Protein AF-A0A355A6Z6-F1 (afdb_monomer_lite)

Radius of gyration: 21.53 Å; chains: 1; bounding box: 51×38×56 Å

Foldseek 3Di:
DVVVVVVVVVVVVVPPPPPPLAQAEFEEEEEDDDPVVVCCVPVPVQVVVCVVPPRYHYDYDYDYNVCVVVVQVVCVVVVNHGNYYDDPPVCVVVCVVVVVDDDPD

pLDDT: mean 90.06, std 13.36, range [52.06, 98.62]

Sequence (105 aa):
MKRFVILLIVLAILLFPMGVIGKTTVTVWFAGTPQGFMDVINNELVPRFEAENPGTSLEVTFVPWGELSIKLGTAFAGGVGPDVFMHGGAATAGFAAAGQIVPLD

Structure (mmCIF, N/CA/C/O backbone):
data_AF-A0A355A6Z6-F1
#
_entry.id   AF-A0A355A6Z6-F1
#
loop_
_atom_site.group_PDB
_atom_site.id
_atom_site.type_symbol
_atom_site.label_atom_id
_atom_site.label_alt_id
_atom_site.label_comp_id
_atom_site.label_asym_id
_atom_site.label_entity_id
_atom_site.label_seq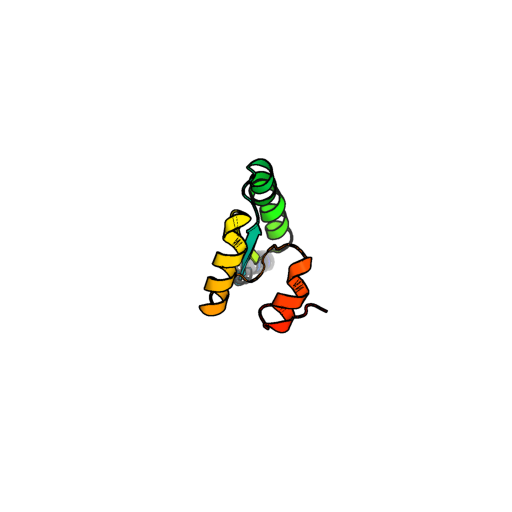_id
_atom_site.pdbx_PDB_ins_code
_atom_site.Cartn_x
_atom_site.Cartn_y
_atom_site.Cartn_z
_atom_site.occupancy
_atom_site.B_iso_or_equiv
_atom_site.auth_seq_id
_atom_site.auth_comp_id
_atom_site.auth_asym_id
_atom_site.auth_atom_id
_atom_site.pdbx_PDB_model_num
ATOM 1 N N . MET A 1 1 ? -38.836 20.060 40.095 1.00 59.75 1 MET A N 1
ATOM 2 C CA . MET A 1 1 ? -38.711 18.631 39.715 1.00 59.75 1 MET A CA 1
ATOM 3 C C . MET A 1 1 ? -38.507 18.432 38.210 1.00 59.75 1 MET A C 1
ATOM 5 O O . MET A 1 1 ? -37.474 17.904 37.840 1.00 59.75 1 MET A O 1
ATOM 9 N N . LYS A 1 2 ? -39.386 18.931 37.323 1.00 55.62 2 LYS A N 1
ATOM 10 C CA . LYS A 1 2 ? -39.263 18.754 35.853 1.00 55.62 2 LYS A CA 1
ATOM 11 C C . LYS A 1 2 ? -37.957 19.299 35.235 1.00 55.62 2 LYS A C 1
ATOM 13 O O . LYS A 1 2 ? -37.369 18.653 34.382 1.00 55.62 2 LYS A O 1
ATOM 18 N N . ARG A 1 3 ? -37.462 20.447 35.718 1.00 65.50 3 ARG A N 1
ATOM 19 C CA . ARG A 1 3 ? -36.185 21.048 35.270 1.00 65.50 3 ARG A CA 1
ATOM 20 C C . ARG A 1 3 ? -34.953 20.227 35.675 1.00 65.50 3 ARG A C 1
ATOM 22 O O . ARG A 1 3 ? -33.974 20.207 34.946 1.00 65.50 3 ARG A O 1
ATOM 29 N N . PHE A 1 4 ? -35.034 19.525 36.806 1.00 76.25 4 PHE A N 1
ATOM 30 C CA . PHE A 1 4 ? -33.959 18.668 37.311 1.00 76.25 4 PHE A CA 1
ATOM 31 C C . PHE A 1 4 ? -33.872 17.361 36.508 1.00 76.25 4 PHE A C 1
ATOM 33 O O . PHE A 1 4 ? -32.787 16.897 36.185 1.00 76.25 4 PHE A O 1
ATOM 40 N N . VAL A 1 5 ? -35.029 16.824 36.104 1.00 76.62 5 VAL A N 1
ATOM 41 C CA . VAL A 1 5 ? -35.127 15.650 35.222 1.00 76.62 5 VAL A CA 1
ATOM 42 C C . VAL A 1 5 ? -34.567 15.949 33.827 1.00 76.62 5 VAL A C 1
ATOM 44 O O . VAL A 1 5 ? -33.827 15.138 33.287 1.00 76.62 5 VAL A O 1
ATOM 47 N N . ILE A 1 6 ? -34.846 17.131 33.265 1.00 78.81 6 ILE A N 1
ATOM 48 C CA . ILE A 1 6 ? -34.302 17.536 31.955 1.00 78.81 6 ILE A CA 1
ATOM 49 C C . ILE A 1 6 ? -32.772 17.669 32.007 1.00 78.81 6 ILE A C 1
ATOM 51 O O . ILE A 1 6 ? -32.088 17.183 31.112 1.00 78.81 6 ILE A O 1
ATOM 55 N N . LEU A 1 7 ? -32.227 18.260 33.074 1.00 78.38 7 LEU A N 1
ATOM 56 C CA . LEU A 1 7 ? -30.778 18.377 33.279 1.00 78.38 7 LEU A CA 1
ATOM 57 C C . LEU A 1 7 ? -30.086 17.011 33.396 1.00 78.38 7 LEU A C 1
ATOM 59 O O . LEU A 1 7 ? -29.019 16.820 32.820 1.00 78.38 7 LEU A O 1
ATOM 63 N N . LEU A 1 8 ? -30.712 16.047 34.075 1.00 77.50 8 LEU A N 1
ATOM 64 C CA . LEU A 1 8 ? -30.187 14.684 34.185 1.00 77.50 8 LEU A CA 1
ATOM 65 C C . LEU A 1 8 ? -30.225 13.921 32.855 1.00 77.50 8 LEU A C 1
ATOM 67 O O . LEU A 1 8 ? -29.297 13.173 32.568 1.00 77.50 8 LEU A O 1
ATOM 71 N N . ILE A 1 9 ? -31.247 14.135 32.022 1.00 77.25 9 ILE A N 1
ATOM 72 C CA . ILE A 1 9 ? -31.336 13.511 30.692 1.00 77.25 9 ILE A CA 1
ATOM 73 C C . ILE A 1 9 ? -30.278 14.090 29.744 1.00 77.25 9 ILE A C 1
ATOM 75 O O . ILE A 1 9 ? -29.617 13.335 29.040 1.00 77.25 9 ILE A O 1
ATOM 79 N N . VAL A 1 10 ? -30.057 15.409 29.760 1.00 75.88 10 VAL A N 1
ATOM 80 C CA . VAL A 1 10 ? -29.009 16.051 28.944 1.00 75.88 10 VAL A CA 1
ATOM 81 C C . VAL A 1 10 ? -27.614 15.594 29.380 1.00 75.88 10 VAL A C 1
ATOM 83 O O . VAL A 1 10 ? -26.776 15.295 28.533 1.00 75.88 10 VAL A O 1
ATOM 86 N N . LEU A 1 11 ? -2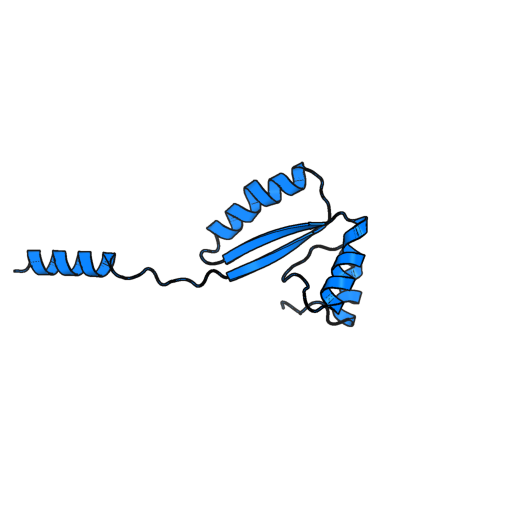7.378 15.464 30.688 1.00 73.88 11 LEU A N 1
ATOM 87 C CA . LEU A 1 11 ? -26.114 14.953 31.217 1.00 73.88 11 LEU A CA 1
ATOM 88 C C . LEU A 1 11 ? -25.904 13.467 30.877 1.00 73.88 11 LEU A C 1
ATOM 90 O O . LEU A 1 11 ? -24.790 13.074 30.554 1.00 73.88 11 LEU A O 1
ATOM 94 N N . ALA A 1 12 ? -26.965 12.655 30.882 1.00 66.81 12 ALA A N 1
ATOM 95 C CA . ALA A 1 12 ? -26.904 11.251 30.479 1.00 66.81 12 ALA A CA 1
ATOM 96 C C . ALA A 1 12 ? -26.649 11.071 28.971 1.00 66.81 12 ALA A C 1
ATOM 98 O O . ALA A 1 12 ? -25.954 10.137 28.588 1.00 66.81 12 ALA A O 1
ATOM 99 N N . ILE A 1 13 ? -27.153 11.973 28.121 1.00 70.19 13 ILE A N 1
ATOM 100 C CA . ILE A 1 13 ? -26.867 11.981 26.674 1.00 70.19 13 ILE A CA 1
ATOM 101 C C . ILE A 1 13 ? -25.427 12.444 26.397 1.00 70.19 13 ILE A C 1
ATOM 103 O O . ILE A 1 13 ? -24.781 11.913 25.502 1.00 70.19 13 ILE A O 1
ATOM 107 N N . LEU A 1 14 ? -24.894 13.381 27.189 1.00 65.38 14 LEU A N 1
ATOM 108 C CA . LEU A 1 14 ? -23.490 13.815 27.111 1.00 65.38 14 LEU A CA 1
ATOM 109 C C . LEU A 1 14 ? -22.500 12.771 27.654 1.00 65.38 14 LEU A C 1
ATOM 111 O O . LEU A 1 14 ? -21.342 12.760 27.248 1.00 65.38 14 LEU A O 1
ATOM 115 N N . LEU A 1 15 ? -22.949 11.909 28.571 1.00 62.06 15 LEU A N 1
ATOM 116 C CA . LEU A 1 15 ? -22.175 10.801 29.140 1.00 62.06 15 LEU A CA 1
ATOM 117 C C . LEU A 1 15 ? -22.384 9.478 28.402 1.00 62.06 15 LEU A C 1
ATOM 119 O O . LEU A 1 15 ? -21.795 8.476 28.806 1.00 62.06 15 LEU A O 1
ATOM 123 N N . PHE A 1 16 ? -23.197 9.446 27.340 1.00 56.91 16 PHE A N 1
ATOM 124 C CA . PHE A 1 16 ? -23.205 8.296 26.449 1.00 56.91 16 PHE A CA 1
ATOM 125 C C . PHE A 1 16 ? -21.820 8.246 25.804 1.00 56.91 16 PHE A C 1
ATOM 127 O O . PHE A 1 16 ? -21.474 9.178 25.073 1.00 56.91 16 PHE A O 1
ATOM 134 N N . PRO A 1 17 ? -21.000 7.215 26.078 1.00 52.19 17 PRO A N 1
ATOM 135 C CA . PRO A 1 17 ? -19.768 7.060 25.342 1.00 52.19 17 PRO A CA 1
ATOM 136 C C . PRO A 1 17 ? -20.201 6.909 23.889 1.00 52.19 17 PRO A C 1
ATOM 138 O O . PRO A 1 17 ? -20.872 5.935 23.541 1.00 52.19 17 PRO A O 1
ATOM 141 N N . MET A 1 18 ? -19.884 7.910 23.061 1.00 57.84 18 MET A N 1
ATOM 142 C CA . MET A 1 18 ? -19.784 7.719 21.619 1.00 57.84 18 MET A CA 1
ATOM 143 C C . MET A 1 18 ? -19.035 6.409 21.476 1.00 57.84 18 MET A C 1
ATOM 145 O O . MET A 1 18 ? -17.910 6.310 21.973 1.00 57.84 18 MET A O 1
ATOM 149 N N . GLY A 1 19 ? -19.739 5.382 20.989 1.00 53.06 19 GLY A N 1
ATOM 150 C CA . GLY A 1 19 ? -19.232 4.021 20.989 1.00 53.06 19 GLY A CA 1
ATOM 151 C C . GLY A 1 19 ? -17.796 4.062 20.506 1.00 53.06 19 GLY A C 1
ATOM 152 O O . GLY A 1 19 ? -17.499 4.783 19.553 1.00 53.06 19 GLY A O 1
ATOM 153 N N . VAL A 1 20 ? -16.903 3.375 21.217 1.00 52.06 20 VAL A N 1
ATOM 154 C CA . VAL A 1 20 ? -15.533 3.173 20.758 1.00 52.06 20 VAL A CA 1
ATOM 155 C C . VAL A 1 20 ? -15.662 2.433 19.431 1.00 52.06 20 VAL A C 1
ATOM 157 O O . VAL A 1 20 ? -15.775 1.211 19.399 1.00 52.06 20 VAL A O 1
ATOM 160 N N . ILE A 1 21 ? -15.761 3.190 18.339 1.00 59.41 21 ILE A N 1
ATOM 161 C CA . ILE A 1 21 ? -15.639 2.679 16.989 1.00 59.41 21 ILE A CA 1
ATOM 162 C C . ILE A 1 21 ? -14.204 2.176 16.967 1.00 59.41 21 ILE A C 1
ATOM 164 O O . ILE A 1 21 ? -13.266 2.972 17.041 1.00 59.41 21 ILE A O 1
ATOM 168 N N . GLY A 1 22 ? -14.041 0.853 17.033 1.00 61.12 22 GLY A N 1
ATOM 169 C CA . GLY A 1 22 ? -12.730 0.228 16.978 1.00 61.12 22 GLY A CA 1
ATOM 170 C C . GLY A 1 22 ? -12.017 0.767 15.749 1.00 61.12 22 GLY A C 1
ATOM 171 O O . GLY A 1 22 ? -12.525 0.628 14.641 1.00 61.12 22 GLY A O 1
ATOM 172 N N . LYS A 1 23 ? -10.895 1.456 15.960 1.00 79.88 23 LYS A N 1
ATOM 173 C CA . LYS A 1 23 ? -10.126 2.055 14.875 1.00 79.88 23 LYS A CA 1
ATOM 174 C C . LYS A 1 23 ? -9.535 0.921 14.034 1.00 79.88 23 LYS A C 1
ATOM 176 O O . LYS A 1 23 ? -8.628 0.233 14.494 1.00 79.88 23 LYS A O 1
ATOM 181 N N . THR A 1 24 ? -10.072 0.703 12.840 1.00 94.31 24 THR A N 1
ATOM 182 C CA . THR A 1 24 ? -9.542 -0.252 11.864 1.00 94.31 24 THR A CA 1
ATOM 183 C C . THR A 1 24 ? -8.439 0.433 11.072 1.00 94.31 24 THR A C 1
ATOM 185 O O . THR A 1 24 ? -8.692 1.431 10.402 1.00 94.31 24 THR A O 1
ATOM 188 N N . THR A 1 25 ? -7.220 -0.092 11.126 1.00 96.81 25 THR A N 1
ATOM 189 C CA . THR A 1 25 ? -6.133 0.372 10.257 1.00 96.81 25 THR A CA 1
ATOM 190 C C . THR A 1 25 ? -6.077 -0.497 9.010 1.00 96.81 25 THR A C 1
ATOM 192 O O . THR A 1 25 ? -6.038 -1.716 9.130 1.00 96.81 25 THR A O 1
ATOM 195 N N . VAL A 1 26 ? -6.060 0.133 7.837 1.00 97.81 26 VAL A N 1
ATOM 196 C CA . VAL A 1 26 ? -5.844 -0.515 6.539 1.00 97.81 26 VAL A CA 1
ATOM 197 C C . VAL A 1 26 ? -4.465 -0.114 6.030 1.00 97.81 26 VAL A C 1
ATOM 199 O O . VAL A 1 26 ? -4.156 1.071 5.900 1.00 97.81 26 VAL A O 1
ATOM 202 N N . THR A 1 27 ? -3.629 -1.100 5.739 1.00 98.50 27 THR A N 1
ATOM 203 C CA . THR A 1 27 ? -2.284 -0.903 5.199 1.00 98.50 27 THR A CA 1
ATOM 204 C C . THR A 1 27 ? -2.331 -0.802 3.676 1.00 98.50 27 THR A C 1
ATOM 206 O O . THR A 1 27 ? -2.891 -1.658 2.989 1.00 98.50 27 THR A O 1
ATOM 209 N N . VAL A 1 28 ? -1.740 0.262 3.128 1.00 98.62 28 VAL A N 1
ATOM 210 C CA . VAL A 1 28 ? -1.785 0.559 1.691 1.00 98.62 28 VAL A CA 1
ATOM 211 C C . VAL A 1 28 ? -0.384 0.797 1.153 1.00 98.62 28 VAL A C 1
ATOM 213 O O . VAL A 1 28 ? 0.337 1.678 1.623 1.00 98.62 28 VAL A O 1
ATOM 216 N N . TRP A 1 29 ? 0.025 0.027 0.147 1.00 98.56 29 TRP A N 1
ATOM 217 C CA . TRP A 1 29 ? 1.328 0.203 -0.497 1.00 98.56 29 TRP A CA 1
ATOM 218 C C . TRP A 1 29 ? 1.186 0.823 -1.885 1.00 98.56 29 TRP A C 1
ATOM 220 O O . TRP A 1 29 ? 0.588 0.229 -2.780 1.00 98.56 29 TRP A O 1
ATOM 230 N N . PHE A 1 30 ? 1.793 1.990 -2.096 1.00 98.44 30 PHE A N 1
ATOM 231 C CA . PHE A 1 30 ? 1.879 2.628 -3.409 1.00 98.44 30 PHE A CA 1
ATOM 232 C C . PHE A 1 30 ? 3.239 2.396 -4.064 1.00 98.44 30 PHE A C 1
ATOM 234 O O . PHE A 1 30 ? 4.280 2.382 -3.408 1.00 98.44 30 PHE A O 1
ATOM 241 N N . ALA A 1 31 ? 3.223 2.270 -5.388 1.00 97.50 31 ALA A N 1
ATOM 242 C CA . ALA A 1 31 ? 4.422 2.192 -6.210 1.00 97.50 31 ALA A CA 1
ATOM 243 C C . ALA A 1 31 ? 4.875 3.584 -6.684 1.00 97.50 31 ALA A C 1
ATOM 245 O O . ALA A 1 31 ? 4.115 4.341 -7.285 1.00 97.50 31 ALA A O 1
ATOM 246 N N . GLY A 1 32 ? 6.148 3.893 -6.489 1.00 96.62 32 GLY A N 1
ATOM 247 C CA . GLY A 1 32 ? 6.757 5.163 -6.852 1.00 96.62 32 GLY A CA 1
ATOM 248 C C . GLY A 1 32 ? 6.855 6.147 -5.689 1.00 96.62 32 GLY A C 1
ATOM 249 O O . GLY A 1 32 ? 6.053 6.155 -4.760 1.00 96.62 32 GLY A O 1
ATOM 250 N N . THR A 1 33 ? 7.880 6.988 -5.778 1.00 97.56 33 THR A N 1
ATOM 251 C CA . THR A 1 33 ? 8.224 8.037 -4.814 1.00 97.56 33 THR A CA 1
ATOM 252 C C . THR A 1 33 ? 8.404 9.448 -5.424 1.00 97.56 33 THR A C 1
ATOM 254 O O . THR A 1 33 ? 9.160 10.235 -4.853 1.00 97.56 33 THR A O 1
ATOM 257 N N . PRO A 1 34 ? 7.781 9.854 -6.562 1.00 98.00 34 PRO A N 1
ATOM 258 C CA . PRO A 1 34 ? 7.779 11.273 -6.931 1.00 98.00 34 PRO A CA 1
ATOM 259 C C . PRO A 1 34 ? 7.142 12.119 -5.821 1.00 98.00 34 PRO A C 1
ATOM 261 O O . PRO A 1 34 ? 6.035 11.813 -5.382 1.00 98.00 34 PRO A O 1
ATOM 264 N N . GLN A 1 35 ? 7.805 13.198 -5.398 1.00 98.06 35 GLN A N 1
ATOM 265 C CA . GLN A 1 35 ? 7.358 13.991 -4.246 1.00 98.06 35 GLN A CA 1
ATOM 266 C C . GLN A 1 35 ? 5.915 14.491 -4.395 1.00 98.06 35 GLN A C 1
ATOM 268 O O . GLN A 1 35 ? 5.100 14.255 -3.513 1.00 98.06 35 GLN A O 1
ATOM 273 N N . GLY A 1 36 ? 5.563 15.064 -5.551 1.00 98.44 36 GLY A N 1
ATOM 274 C CA . GLY A 1 36 ? 4.203 15.562 -5.785 1.00 98.44 36 GLY A CA 1
ATOM 275 C C . GLY A 1 36 ? 3.123 14.475 -5.727 1.00 98.44 36 GLY A C 1
ATOM 276 O O . GLY A 1 36 ? 1.999 14.753 -5.332 1.00 98.44 36 GLY A O 1
ATOM 277 N N . PHE A 1 37 ? 3.457 13.224 -6.062 1.00 97.50 37 PHE A N 1
ATOM 278 C CA . PHE A 1 37 ? 2.530 12.104 -5.896 1.00 97.50 37 PHE A CA 1
ATOM 279 C C . PHE A 1 37 ? 2.331 11.762 -4.413 1.00 97.50 37 PHE A C 1
ATOM 281 O O . PHE A 1 37 ? 1.195 11.620 -3.965 1.00 97.50 37 PHE A O 1
ATOM 288 N N . MET A 1 38 ? 3.420 11.674 -3.644 1.00 98.50 38 MET A N 1
ATOM 289 C CA . MET A 1 38 ? 3.351 11.392 -2.205 1.00 98.50 38 MET A CA 1
ATOM 290 C C . MET A 1 38 ? 2.619 12.498 -1.440 1.00 98.50 38 MET A C 1
ATOM 292 O O . MET A 1 38 ? 1.841 12.199 -0.538 1.00 98.50 38 MET A O 1
ATOM 296 N N . ASP A 1 39 ? 2.828 13.757 -1.826 1.00 98.44 39 ASP A N 1
ATOM 297 C CA . ASP A 1 39 ? 2.171 14.910 -1.211 1.00 98.44 39 ASP A CA 1
ATOM 298 C C . ASP A 1 39 ? 0.655 14.865 -1.418 1.00 98.44 39 ASP A C 1
ATOM 300 O O . ASP A 1 39 ? -0.087 15.016 -0.452 1.00 98.44 39 ASP A O 1
ATOM 304 N N . VAL A 1 40 ? 0.185 14.588 -2.640 1.00 98.38 40 VAL A N 1
ATOM 305 C CA . VAL A 1 40 ? -1.255 14.449 -2.924 1.00 98.38 40 VAL A CA 1
ATOM 306 C C . VAL A 1 40 ? -1.862 13.303 -2.112 1.00 98.38 40 VAL A C 1
ATOM 308 O O . VAL A 1 40 ? -2.930 13.448 -1.518 1.00 98.38 40 VAL A O 1
ATOM 311 N N . ILE A 1 41 ? -1.182 12.157 -2.038 1.00 98.38 41 ILE A N 1
ATOM 312 C CA . ILE A 1 41 ? -1.681 11.008 -1.277 1.00 98.38 41 ILE A CA 1
ATOM 313 C C . ILE A 1 41 ? -1.770 11.342 0.218 1.00 98.38 41 ILE A C 1
ATOM 315 O O . ILE A 1 41 ? -2.831 11.171 0.813 1.00 98.38 41 ILE A O 1
ATOM 319 N N . ASN A 1 42 ? -0.692 11.849 0.818 1.00 98.19 42 ASN A N 1
ATOM 320 C CA . ASN A 1 42 ? -0.610 12.043 2.267 1.00 98.19 42 ASN A CA 1
ATOM 321 C C . ASN A 1 42 ? -1.376 13.268 2.768 1.00 98.19 42 ASN A C 1
ATOM 323 O O . ASN A 1 42 ? -1.930 13.230 3.864 1.00 98.19 42 ASN A O 1
ATOM 327 N N . ASN A 1 43 ? -1.392 14.354 1.997 1.00 98.25 43 ASN A N 1
ATOM 328 C CA . ASN A 1 43 ? -1.932 15.632 2.458 1.00 98.25 43 ASN A CA 1
ATOM 329 C C . ASN A 1 43 ? -3.365 15.881 1.974 1.00 98.25 43 ASN A C 1
ATOM 331 O O . ASN A 1 43 ? -4.049 16.726 2.548 1.00 98.25 43 ASN A O 1
ATOM 335 N N . GLU A 1 44 ? -3.835 15.157 0.951 1.00 98.19 44 GLU A N 1
ATOM 336 C CA . GLU A 1 44 ? -5.180 15.345 0.394 1.00 98.19 44 GLU A CA 1
ATOM 337 C C . GLU A 1 44 ? -6.019 14.065 0.458 1.00 98.19 44 GLU A C 1
ATOM 339 O O . GLU A 1 44 ? -7.096 14.064 1.057 1.00 98.19 44 GLU A O 1
ATOM 344 N N . LEU A 1 45 ? -5.542 12.962 -0.129 1.00 98.31 45 LEU A N 1
ATOM 345 C CA . LEU A 1 45 ? -6.372 11.768 -0.321 1.00 98.31 45 LEU A CA 1
ATOM 346 C C . LEU A 1 45 ? -6.564 10.950 0.958 1.00 98.31 45 LEU A C 1
ATOM 348 O O . LEU A 1 45 ? -7.696 10.570 1.254 1.00 98.31 45 LEU A O 1
ATOM 352 N N . VAL A 1 46 ? -5.501 10.713 1.731 1.00 98.25 46 VAL A N 1
ATOM 353 C CA . VAL A 1 46 ? -5.596 10.012 3.021 1.00 98.25 46 VAL A CA 1
ATOM 354 C C . VAL A 1 46 ? -6.504 10.775 3.997 1.00 98.25 46 VAL A C 1
ATOM 356 O O . VAL A 1 46 ? -7.480 10.178 4.453 1.00 98.25 46 VAL A O 1
ATOM 359 N N . PRO A 1 47 ? -6.302 12.085 4.263 1.00 97.88 47 PRO A N 1
ATOM 360 C CA . PRO A 1 47 ? -7.169 12.826 5.179 1.00 97.88 47 PRO A CA 1
ATOM 361 C C . PRO A 1 47 ? -8.628 12.847 4.729 1.00 97.88 47 PRO A C 1
ATOM 363 O O . PRO A 1 47 ? -9.534 12.718 5.551 1.00 97.88 47 PRO A O 1
ATOM 366 N N . ARG A 1 48 ? -8.870 12.985 3.419 1.00 98.25 48 ARG A N 1
ATOM 367 C CA . ARG A 1 48 ? -10.224 12.952 2.869 1.00 98.25 48 ARG A CA 1
ATOM 368 C C . ARG A 1 48 ? -10.885 11.591 3.083 1.00 98.25 48 ARG A C 1
ATOM 370 O O . ARG A 1 48 ? -12.029 11.554 3.526 1.00 98.25 48 ARG A O 1
ATOM 377 N N . PHE A 1 49 ? -10.179 10.495 2.806 1.00 97.81 49 PHE A N 1
ATOM 378 C CA . PHE A 1 49 ? -10.703 9.148 3.020 1.00 97.81 49 PHE A CA 1
ATOM 379 C C . PHE A 1 49 ? -11.049 8.907 4.492 1.00 97.81 49 PHE A C 1
ATOM 381 O O . PHE A 1 49 ? -12.140 8.426 4.784 1.00 97.81 49 PHE A O 1
ATOM 388 N N . GLU A 1 50 ? -10.162 9.268 5.421 1.00 96.25 50 GLU A N 1
ATOM 389 C CA . GLU A 1 50 ? -10.395 9.081 6.860 1.00 96.25 50 GLU A CA 1
ATOM 390 C C . GLU A 1 50 ? -11.544 9.958 7.387 1.00 96.25 50 GLU A C 1
ATOM 392 O O . GLU A 1 50 ? -12.308 9.527 8.251 1.00 96.25 50 GLU A O 1
ATOM 397 N N . ALA A 1 51 ? -11.717 11.169 6.844 1.00 96.31 51 ALA A N 1
ATOM 398 C CA . ALA A 1 51 ? -12.852 12.031 7.173 1.00 96.31 51 ALA A CA 1
ATOM 399 C C . ALA A 1 51 ? -14.187 11.464 6.657 1.00 96.31 51 ALA A C 1
ATOM 401 O O . ALA A 1 51 ? -15.206 11.558 7.343 1.00 96.31 51 ALA A O 1
ATOM 402 N N . GLU A 1 52 ? -14.184 10.874 5.458 1.00 97.06 52 GLU A N 1
ATOM 403 C CA . GLU A 1 52 ? -15.353 10.228 4.849 1.00 97.06 52 GLU A CA 1
ATOM 404 C C . GLU A 1 52 ? -15.657 8.848 5.471 1.00 97.06 52 GLU A C 1
ATOM 406 O O . GLU A 1 52 ? -16.799 8.394 5.405 1.00 97.06 52 GLU A O 1
ATOM 411 N N . ASN A 1 53 ? -14.680 8.209 6.129 1.00 95.06 53 ASN A N 1
ATOM 412 C CA . ASN A 1 53 ? -14.804 6.883 6.745 1.00 95.06 53 ASN A CA 1
ATOM 413 C C . ASN A 1 53 ? -14.403 6.904 8.236 1.00 95.06 53 ASN A C 1
ATOM 415 O O . ASN A 1 53 ? -13.349 6.373 8.608 1.00 95.06 53 ASN A O 1
ATOM 419 N N . PRO A 1 54 ? -15.238 7.486 9.125 1.00 93.12 54 PRO A N 1
ATOM 420 C CA . PRO A 1 54 ? -14.939 7.538 10.551 1.00 93.12 54 PRO A CA 1
ATOM 421 C C . PRO A 1 54 ? -14.733 6.140 11.139 1.00 93.12 54 PRO A C 1
ATOM 423 O O . PRO A 1 54 ? -15.585 5.263 11.003 1.00 93.12 54 PRO A O 1
ATOM 426 N N . GLY A 1 55 ? -13.614 5.948 11.837 1.00 92.81 55 GLY A N 1
ATOM 427 C CA . GLY A 1 55 ? -13.241 4.651 12.409 1.00 92.81 55 GLY A CA 1
ATOM 428 C C . GLY A 1 55 ? -12.267 3.840 11.564 1.00 92.81 55 GLY A C 1
ATOM 429 O O . GLY A 1 55 ? -11.764 2.833 12.053 1.00 92.81 55 GLY A O 1
ATOM 430 N N . THR A 1 56 ? -11.942 4.284 10.352 1.00 95.56 56 THR A N 1
ATOM 431 C CA . THR A 1 56 ? -10.883 3.690 9.534 1.00 95.56 56 THR A CA 1
ATOM 432 C C . THR A 1 56 ? -9.705 4.651 9.416 1.00 95.56 56 THR A C 1
ATOM 434 O O . THR A 1 56 ? -9.897 5.846 9.214 1.00 95.56 56 THR A O 1
ATOM 437 N N . SER A 1 57 ? -8.484 4.137 9.545 1.00 96.25 57 SER A N 1
ATOM 438 C CA . SER A 1 57 ? -7.257 4.873 9.230 1.00 96.25 57 SER A CA 1
ATOM 439 C C . SER A 1 57 ? -6.421 4.157 8.189 1.00 96.25 57 SER A C 1
ATOM 441 O O . SER A 1 57 ? -6.434 2.928 8.134 1.00 96.25 57 SER A O 1
ATOM 443 N N . LEU A 1 58 ? -5.659 4.913 7.407 1.00 97.88 58 LEU A N 1
ATOM 444 C CA . LEU A 1 58 ? -4.761 4.366 6.398 1.00 97.88 58 LEU A CA 1
ATOM 445 C C . LEU A 1 58 ? -3.307 4.447 6.866 1.00 97.88 58 LEU A C 1
ATOM 447 O O . LEU A 1 58 ? -2.813 5.510 7.231 1.00 97.88 58 LEU A O 1
ATOM 451 N N . GLU A 1 59 ? -2.596 3.325 6.800 1.00 98.00 59 GLU A N 1
ATOM 452 C CA . GLU A 1 59 ? -1.143 3.285 6.956 1.00 98.00 59 GLU A CA 1
ATOM 453 C C . GLU A 1 59 ? -0.497 3.134 5.579 1.00 98.00 59 GLU A C 1
ATOM 455 O O . GLU A 1 59 ? -0.520 2.062 4.971 1.00 98.00 59 GLU A O 1
ATOM 460 N N . VAL A 1 60 ? 0.058 4.232 5.065 1.00 98.56 60 VAL A N 1
ATOM 461 C CA . VAL A 1 60 ? 0.583 4.291 3.700 1.00 98.56 60 VAL A CA 1
ATOM 462 C C . VAL A 1 60 ? 2.090 4.053 3.663 1.00 98.56 60 VAL A C 1
ATOM 464 O O . VAL A 1 60 ? 2.859 4.697 4.370 1.00 98.56 60 VAL A O 1
ATOM 467 N N . THR A 1 61 ? 2.529 3.167 2.769 1.00 98.50 61 THR A N 1
ATOM 468 C CA . THR A 1 61 ? 3.942 2.972 2.427 1.00 98.50 61 THR A CA 1
ATOM 469 C C . THR A 1 61 ? 4.171 3.241 0.945 1.00 98.50 61 THR A C 1
ATOM 471 O O . THR A 1 61 ? 3.511 2.650 0.093 1.00 98.50 61 THR A O 1
ATOM 474 N N . PHE A 1 62 ? 5.159 4.072 0.622 1.00 98.50 62 PHE A N 1
ATOM 475 C CA . PHE A 1 62 ? 5.620 4.269 -0.753 1.00 98.50 62 PHE A CA 1
ATOM 476 C C . PHE A 1 62 ? 6.836 3.391 -1.025 1.00 98.50 62 PHE A C 1
ATOM 478 O O . PHE A 1 62 ? 7.775 3.346 -0.228 1.00 98.50 62 PHE A O 1
ATOM 485 N N . VAL A 1 63 ? 6.823 2.680 -2.147 1.00 98.31 63 VAL A N 1
ATOM 486 C CA . VAL A 1 63 ? 7.889 1.757 -2.543 1.00 98.31 63 VAL A CA 1
ATOM 487 C C . VAL A 1 63 ? 8.353 2.124 -3.946 1.00 98.31 63 VAL A C 1
ATOM 489 O O . VAL A 1 63 ? 7.513 2.181 -4.843 1.00 98.31 63 VAL A O 1
ATOM 492 N N . PRO A 1 64 ? 9.653 2.359 -4.196 1.00 98.12 64 PRO A N 1
ATOM 493 C CA . PRO A 1 64 ? 10.148 2.591 -5.548 1.00 98.12 64 PRO A CA 1
ATOM 494 C C . PRO A 1 64 ? 9.701 1.487 -6.514 1.00 98.12 64 PRO A C 1
ATOM 496 O O . PRO A 1 64 ? 9.722 0.303 -6.177 1.00 98.12 64 PRO A O 1
ATOM 499 N N . TRP A 1 65 ? 9.328 1.863 -7.740 1.00 96.69 65 TRP A N 1
ATOM 500 C CA . TRP A 1 65 ? 8.815 0.915 -8.739 1.00 96.69 65 TRP A CA 1
ATOM 501 C C . TRP A 1 65 ? 9.739 -0.286 -8.970 1.00 96.69 65 TRP A C 1
ATOM 503 O O . TRP A 1 65 ? 9.259 -1.411 -9.068 1.00 96.69 65 TRP A O 1
ATOM 513 N N . GLY A 1 66 ? 11.056 -0.058 -9.016 1.00 97.00 66 GLY A N 1
ATOM 514 C CA . GLY A 1 66 ? 12.047 -1.119 -9.224 1.00 97.00 66 GLY A CA 1
ATOM 515 C C . GLY A 1 66 ? 12.164 -2.119 -8.068 1.00 97.00 66 GLY A C 1
ATOM 516 O O . GLY A 1 66 ? 12.703 -3.203 -8.259 1.00 97.00 66 GLY A O 1
ATOM 517 N N . GLU A 1 67 ? 11.648 -1.781 -6.886 1.00 97.88 67 GLU A N 1
ATOM 518 C CA . GLU A 1 67 ? 11.763 -2.591 -5.667 1.00 97.88 67 GLU A CA 1
ATOM 519 C C . GLU A 1 67 ? 10.446 -3.274 -5.286 1.00 97.88 67 GLU A C 1
ATOM 521 O O . GLU A 1 67 ? 10.441 -4.252 -4.533 1.00 97.88 67 GLU A O 1
ATOM 526 N N . LEU A 1 68 ? 9.322 -2.781 -5.814 1.00 97.38 68 LEU A N 1
ATOM 527 C CA . LEU A 1 68 ? 7.989 -3.193 -5.394 1.00 97.38 68 LEU A CA 1
ATOM 528 C C . LEU A 1 68 ? 7.766 -4.705 -5.517 1.00 97.38 68 LEU A C 1
ATOM 530 O O . LEU A 1 68 ? 7.338 -5.330 -4.549 1.00 97.38 68 LEU A O 1
ATOM 534 N N . SER A 1 69 ? 8.067 -5.301 -6.674 1.00 95.44 69 SER A N 1
ATOM 535 C CA . SER A 1 69 ? 7.790 -6.724 -6.922 1.00 95.44 69 SER A CA 1
ATOM 536 C C . SER A 1 69 ? 8.557 -7.640 -5.969 1.00 95.44 69 SER A C 1
ATOM 538 O O . SER A 1 69 ? 8.011 -8.628 -5.482 1.00 95.44 69 SER A O 1
ATOM 540 N N . ILE A 1 70 ? 9.812 -7.297 -5.664 1.00 97.00 70 ILE A N 1
ATOM 541 C CA . ILE A 1 70 ? 10.659 -8.062 -4.739 1.00 97.00 70 ILE A CA 1
ATOM 542 C C . ILE A 1 70 ? 10.112 -7.941 -3.312 1.00 97.00 70 ILE A C 1
ATOM 544 O O . ILE A 1 70 ? 9.998 -8.940 -2.595 1.00 97.00 70 ILE A O 1
ATOM 548 N N . LYS A 1 71 ? 9.727 -6.723 -2.910 1.00 97.75 71 LYS A N 1
ATOM 549 C CA . LYS A 1 71 ? 9.170 -6.458 -1.582 1.00 97.75 71 LYS A CA 1
ATOM 550 C C . LYS A 1 71 ? 7.836 -7.177 -1.373 1.00 97.75 71 LYS A C 1
ATOM 552 O O . LYS A 1 71 ? 7.676 -7.847 -0.357 1.00 97.75 71 LYS A O 1
ATOM 557 N N . LEU A 1 72 ? 6.918 -7.096 -2.340 1.00 97.81 72 LEU A N 1
ATOM 558 C CA . LEU A 1 72 ? 5.645 -7.823 -2.314 1.00 97.81 72 LEU A CA 1
ATOM 559 C C . LEU A 1 72 ? 5.870 -9.335 -2.281 1.00 97.81 72 LEU A C 1
ATOM 561 O O . LEU A 1 72 ? 5.303 -10.007 -1.429 1.00 97.81 72 LEU A O 1
ATOM 565 N N . GLY A 1 73 ? 6.751 -9.868 -3.135 1.00 96.38 73 GLY A N 1
ATOM 566 C CA . GLY A 1 73 ? 7.079 -11.297 -3.141 1.00 96.38 73 GLY A CA 1
ATOM 567 C C . GLY A 1 73 ? 7.561 -11.801 -1.777 1.00 96.38 73 GLY A C 1
ATOM 568 O O . GLY A 1 73 ? 7.112 -12.846 -1.308 1.00 96.38 73 GLY A O 1
ATOM 569 N N . THR A 1 74 ? 8.409 -11.021 -1.102 1.00 97.56 74 THR A N 1
ATOM 570 C CA . THR A 1 74 ? 8.900 -11.338 0.250 1.00 97.56 74 THR A CA 1
ATOM 571 C C . THR A 1 74 ? 7.784 -11.242 1.292 1.00 97.56 74 THR A C 1
ATOM 573 O O . THR A 1 74 ? 7.643 -12.132 2.129 1.00 97.56 74 THR A O 1
ATOM 576 N N . ALA A 1 75 ? 6.963 -10.189 1.231 1.00 98.00 75 ALA A N 1
ATOM 577 C CA . ALA A 1 75 ? 5.863 -9.974 2.164 1.00 98.00 75 ALA A CA 1
ATOM 578 C C . ALA A 1 75 ? 4.788 -11.067 2.049 1.00 98.00 75 ALA A C 1
ATOM 580 O O . ALA A 1 75 ? 4.329 -11.584 3.065 1.00 98.00 75 ALA A O 1
ATOM 581 N N . PHE A 1 76 ? 4.448 -11.487 0.828 1.00 96.81 76 PHE A N 1
ATOM 582 C CA . PHE A 1 76 ? 3.518 -12.588 0.586 1.00 96.81 76 PHE A CA 1
ATOM 583 C C . PHE A 1 76 ? 4.067 -13.924 1.081 1.00 96.81 76 PHE A C 1
ATOM 585 O O . PHE A 1 76 ? 3.347 -14.658 1.753 1.00 96.81 76 PHE A O 1
ATOM 592 N N . ALA A 1 77 ? 5.345 -14.222 0.827 1.00 95.62 77 ALA A N 1
ATOM 593 C CA . ALA A 1 77 ? 5.980 -15.433 1.349 1.00 95.62 77 ALA A CA 1
ATOM 594 C C . ALA A 1 77 ? 6.003 -15.467 2.889 1.00 95.62 77 ALA A C 1
ATOM 596 O O . ALA A 1 77 ? 5.906 -16.539 3.483 1.00 95.62 77 ALA A O 1
ATOM 597 N N . GLY A 1 78 ? 6.112 -14.300 3.530 1.00 96.56 78 GLY A N 1
ATOM 598 C CA . GLY A 1 78 ? 6.072 -14.151 4.985 1.00 96.56 78 GLY A CA 1
ATOM 599 C C . GLY A 1 78 ? 4.671 -14.030 5.591 1.00 96.56 78 GLY A C 1
ATOM 600 O O . GLY A 1 78 ? 4.566 -13.973 6.812 1.00 96.56 78 GLY A O 1
ATOM 601 N N . GLY A 1 79 ? 3.608 -13.959 4.782 1.00 95.12 79 GLY A N 1
ATOM 602 C CA . GLY A 1 79 ? 2.245 -13.719 5.272 1.00 95.12 79 GLY A CA 1
ATOM 603 C C . GLY A 1 79 ? 2.045 -12.340 5.918 1.00 95.12 79 GLY A C 1
ATOM 604 O O . GLY A 1 79 ? 1.175 -12.181 6.766 1.00 95.12 79 GLY A O 1
ATOM 605 N N . VAL A 1 80 ? 2.863 -11.355 5.539 1.00 96.12 80 VAL A N 1
ATOM 606 C CA . VAL A 1 80 ? 2.879 -9.982 6.084 1.00 96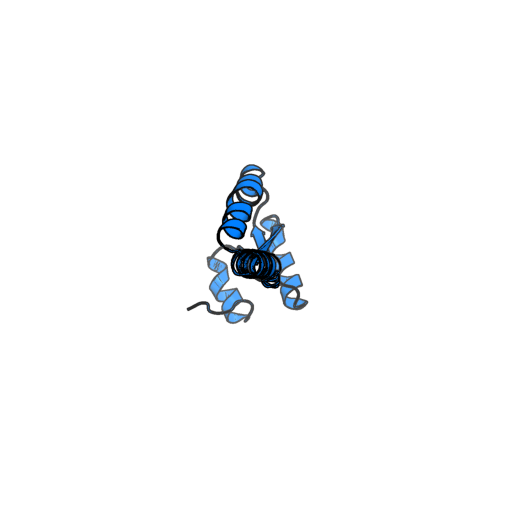.12 80 VAL A CA 1
ATOM 607 C C . VAL A 1 80 ? 2.694 -8.933 4.979 1.00 96.12 80 VAL A C 1
ATOM 609 O O . VAL A 1 80 ? 3.252 -7.838 5.035 1.00 96.12 80 VAL A O 1
ATOM 612 N N . GLY A 1 81 ? 1.972 -9.302 3.917 1.00 95.88 81 GLY A N 1
ATOM 613 C CA . GLY A 1 81 ? 1.595 -8.386 2.837 1.00 95.88 81 GLY A CA 1
ATOM 614 C C . GLY A 1 81 ? 0.637 -7.285 3.310 1.00 95.88 81 GLY A C 1
ATOM 615 O O . GLY A 1 81 ? -0.011 -7.455 4.342 1.00 95.88 81 GLY A O 1
ATOM 616 N N . PRO A 1 82 ? 0.542 -6.165 2.571 1.00 98.12 82 PRO A N 1
ATOM 617 C CA . PRO A 1 82 ? -0.441 -5.126 2.860 1.00 98.12 82 PRO A CA 1
ATOM 618 C C . PRO A 1 82 ? -1.866 -5.590 2.533 1.00 98.12 82 PRO A C 1
ATOM 620 O O . PRO A 1 82 ? -2.055 -6.499 1.723 1.00 98.12 82 PRO A O 1
ATOM 623 N N . ASP A 1 83 ? -2.858 -4.896 3.085 1.00 97.75 83 ASP A N 1
ATOM 624 C CA . ASP A 1 83 ? -4.275 -5.120 2.774 1.00 97.75 83 ASP A CA 1
ATOM 625 C C . ASP A 1 83 ? -4.600 -4.705 1.332 1.00 97.75 83 ASP A C 1
ATOM 627 O O . ASP A 1 83 ? -5.336 -5.387 0.619 1.00 97.75 83 ASP A O 1
ATOM 631 N N . VAL A 1 84 ? -4.026 -3.582 0.885 1.00 97.56 84 VAL A N 1
ATOM 632 C CA . VAL A 1 84 ? -4.189 -3.046 -0.471 1.00 97.56 84 VAL A CA 1
ATOM 633 C C . VAL A 1 84 ? -2.829 -2.636 -1.026 1.00 97.56 84 VAL A C 1
ATOM 635 O O . VAL A 1 84 ? -2.012 -2.023 -0.341 1.00 97.56 84 VAL A O 1
ATOM 638 N N . PHE A 1 85 ? -2.568 -2.926 -2.298 1.00 98.00 85 PHE A N 1
ATOM 639 C CA . PHE A 1 85 ? -1.337 -2.493 -2.954 1.00 98.00 85 PHE A CA 1
ATOM 640 C C . PHE A 1 85 ? -1.568 -2.059 -4.399 1.00 98.00 85 PHE A C 1
ATOM 642 O O . PHE A 1 85 ? -2.424 -2.586 -5.107 1.00 98.00 85 PHE A O 1
ATOM 649 N N . MET A 1 86 ? -0.763 -1.100 -4.851 1.00 97.31 86 MET A N 1
ATOM 650 C CA . MET A 1 86 ? -0.705 -0.670 -6.241 1.00 97.31 86 MET A CA 1
ATOM 651 C C . MET A 1 86 ? 0.304 -1.516 -7.013 1.00 97.31 86 MET A C 1
ATOM 653 O O . MET A 1 86 ? 1.416 -1.738 -6.546 1.00 97.31 86 MET A O 1
ATOM 657 N N . HIS A 1 87 ? -0.049 -1.924 -8.229 1.00 96.62 87 HIS A N 1
ATOM 658 C CA . HIS A 1 87 ? 0.867 -2.539 -9.187 1.00 96.62 87 HIS A CA 1
ATOM 659 C C . HIS A 1 87 ? 0.369 -2.280 -10.620 1.00 96.62 87 HIS A C 1
ATOM 661 O O . HIS A 1 87 ? -0.773 -1.873 -10.828 1.00 96.62 87 HIS A O 1
ATOM 667 N N . GLY A 1 88 ? 1.205 -2.525 -11.632 1.00 94.75 88 GLY A N 1
ATOM 668 C CA . GLY A 1 88 ? 0.758 -2.522 -13.026 1.00 94.75 88 GLY A CA 1
ATOM 669 C C . GLY A 1 88 ? -0.257 -3.640 -13.296 1.00 94.75 88 GLY A C 1
ATOM 670 O O . GLY A 1 88 ? -0.005 -4.795 -12.944 1.00 94.75 88 GLY A O 1
ATOM 671 N N . GLY A 1 89 ? -1.369 -3.309 -13.962 1.00 94.62 89 GLY A N 1
ATOM 672 C CA . GLY A 1 89 ? -2.498 -4.227 -14.181 1.00 94.62 89 GLY A CA 1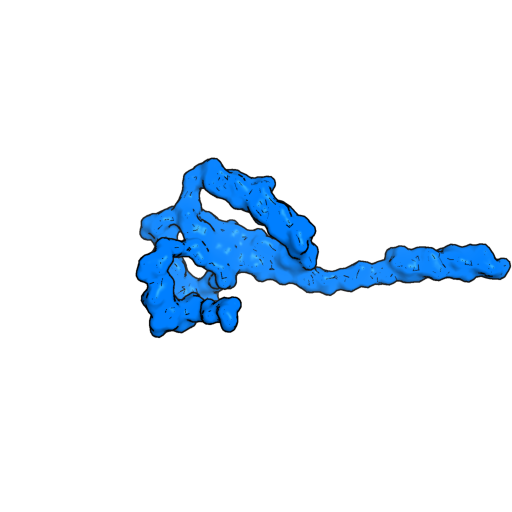
ATOM 673 C C . GLY A 1 89 ? -2.175 -5.485 -14.999 1.00 94.62 89 GLY A C 1
ATOM 674 O O . GLY A 1 89 ? -2.859 -6.494 -14.874 1.00 94.62 89 GLY A O 1
ATOM 675 N N . ALA A 1 90 ? -1.088 -5.483 -15.778 1.00 95.12 90 ALA A N 1
ATOM 676 C CA . ALA A 1 90 ? -0.624 -6.680 -16.487 1.00 95.12 90 ALA A CA 1
ATOM 677 C C . ALA A 1 90 ? -0.249 -7.839 -15.539 1.00 95.12 90 ALA A C 1
ATOM 679 O O . ALA A 1 90 ? -0.275 -8.997 -15.946 1.00 95.12 90 ALA A O 1
ATOM 680 N N . ALA A 1 91 ? 0.079 -7.547 -14.275 1.00 94.50 91 ALA A N 1
ATOM 681 C CA . ALA A 1 91 ? 0.441 -8.559 -13.285 1.00 94.50 91 ALA A CA 1
ATOM 682 C C . ALA A 1 91 ? -0.766 -9.187 -12.566 1.00 94.50 91 ALA A C 1
ATOM 684 O O . ALA A 1 91 ? -0.603 -10.206 -11.897 1.00 94.50 91 ALA A O 1
ATOM 685 N N . THR A 1 92 ? -1.970 -8.618 -12.700 1.00 94.75 92 THR A N 1
ATOM 686 C CA . THR A 1 92 ? -3.157 -9.033 -11.932 1.00 94.75 92 THR A CA 1
ATOM 687 C C . THR A 1 92 ? -3.480 -10.516 -12.107 1.00 94.75 92 THR A C 1
ATOM 689 O O . THR A 1 92 ? -3.718 -11.208 -11.121 1.00 94.75 92 THR A O 1
ATOM 692 N N . ALA A 1 93 ? -3.414 -11.034 -13.339 1.00 95.69 93 ALA A N 1
ATOM 693 C CA . ALA A 1 93 ? -3.660 -12.453 -13.606 1.00 95.69 93 ALA A CA 1
ATOM 694 C C . ALA A 1 93 ? -2.663 -13.370 -12.872 1.00 95.69 93 ALA A C 1
ATOM 696 O O . ALA A 1 93 ? -3.046 -14.431 -12.384 1.00 95.69 93 ALA A O 1
ATOM 697 N N . GLY A 1 94 ? -1.400 -12.946 -12.753 1.00 95.94 94 GLY A N 1
ATOM 698 C CA . GLY A 1 94 ? -0.370 -13.679 -12.018 1.00 95.94 94 GLY A CA 1
ATOM 699 C C . GLY A 1 94 ? -0.643 -13.715 -10.515 1.00 95.94 94 GLY A C 1
ATOM 700 O O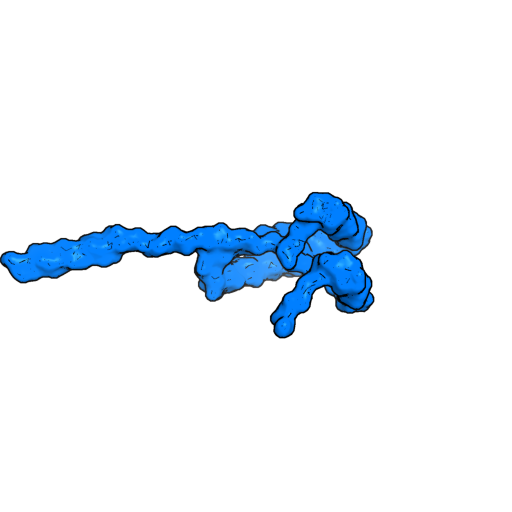 . GLY A 1 94 ? -0.606 -14.787 -9.918 1.00 95.94 94 GLY A O 1
ATOM 701 N N . PHE A 1 95 ? -0.989 -12.570 -9.916 1.00 96.31 95 PHE A N 1
ATOM 702 C CA . PHE A 1 95 ? -1.349 -12.501 -8.495 1.00 96.31 95 PHE A CA 1
ATOM 703 C C . PHE A 1 95 ? -2.588 -13.343 -8.170 1.00 96.31 95 PHE A C 1
ATOM 705 O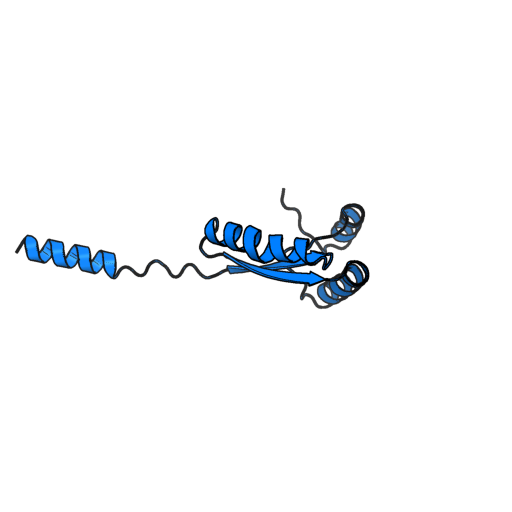 O . PHE A 1 95 ? -2.603 -14.043 -7.158 1.00 96.31 95 PHE A O 1
ATOM 712 N N . ALA A 1 96 ? -3.603 -13.322 -9.040 1.00 96.06 96 ALA A N 1
ATOM 713 C CA . ALA A 1 96 ? -4.806 -14.134 -8.874 1.00 96.06 96 ALA A CA 1
ATOM 714 C C . ALA A 1 96 ? -4.488 -15.635 -8.941 1.00 96.06 96 ALA A C 1
ATOM 716 O O . ALA A 1 96 ? -4.883 -16.389 -8.055 1.00 96.06 96 ALA A O 1
ATOM 717 N N . ALA A 1 97 ? -3.717 -16.067 -9.946 1.00 96.44 97 ALA A N 1
ATOM 718 C CA . ALA A 1 97 ? -3.305 -17.464 -10.086 1.00 96.44 97 ALA A CA 1
ATOM 719 C C . ALA A 1 97 ? -2.456 -17.957 -8.899 1.00 96.44 97 ALA A C 1
ATOM 721 O O . ALA A 1 97 ? -2.509 -19.136 -8.554 1.00 96.44 97 ALA A O 1
ATOM 722 N N . ALA A 1 98 ? -1.697 -17.060 -8.264 1.00 95.69 98 ALA A N 1
ATOM 723 C CA . ALA A 1 98 ? -0.895 -17.345 -7.077 1.00 95.69 98 ALA A CA 1
ATOM 724 C C . ALA A 1 98 ? -1.669 -17.227 -5.748 1.00 95.69 98 ALA A C 1
ATOM 726 O O . ALA A 1 98 ? -1.084 -17.461 -4.692 1.00 95.69 98 ALA A O 1
ATOM 727 N N . GLY A 1 99 ? -2.954 -16.850 -5.769 1.00 94.88 99 GLY A N 1
ATOM 728 C CA . GLY A 1 99 ? -3.761 -16.657 -4.558 1.00 94.88 99 GLY A CA 1
ATOM 729 C C . GLY A 1 99 ? -3.313 -15.479 -3.684 1.00 94.88 99 GLY A C 1
ATOM 730 O O . GLY A 1 99 ? -3.547 -15.483 -2.481 1.00 94.88 99 GLY A O 1
ATOM 731 N N . GLN A 1 100 ? -2.640 -14.486 -4.271 1.00 95.81 100 GLN A N 1
ATOM 732 C CA . GLN A 1 100 ? -2.076 -13.326 -3.562 1.00 95.81 100 GLN A CA 1
ATOM 733 C C . GLN A 1 100 ? -3.041 -12.134 -3.487 1.00 95.81 100 GLN A C 1
ATOM 735 O O . GLN A 1 100 ? -2.741 -11.137 -2.836 1.00 95.81 100 GLN A O 1
ATOM 740 N N . ILE A 1 101 ? -4.188 -12.226 -4.160 1.00 96.31 101 ILE A N 1
ATOM 741 C CA . ILE A 1 101 ? -5.275 -11.243 -4.135 1.00 96.31 101 ILE A CA 1
ATOM 742 C C . ILE A 1 101 ? -6.619 -11.964 -4.056 1.00 96.31 101 ILE A C 1
ATOM 744 O O . ILE A 1 101 ? -6.747 -13.102 -4.514 1.00 96.31 101 ILE A O 1
ATOM 748 N N . VAL A 1 102 ? -7.617 -11.285 -3.496 1.00 95.62 102 VAL A N 1
ATOM 749 C CA . VAL A 1 102 ? -8.993 -11.782 -3.370 1.00 95.62 102 VAL A CA 1
ATOM 750 C C . VAL A 1 102 ? -9.914 -11.114 -4.401 1.00 95.62 102 VAL A C 1
ATOM 752 O O . VAL A 1 102 ? -9.655 -9.969 -4.782 1.00 95.62 102 VAL A O 1
ATOM 755 N N . PRO A 1 103 ? -10.980 -11.796 -4.863 1.00 94.62 103 PRO A N 1
ATOM 756 C CA . PRO A 1 103 ? -12.060 -11.145 -5.603 1.00 94.62 103 PRO A CA 1
ATOM 757 C C . PRO A 1 103 ? -12.773 -10.112 -4.716 1.00 94.62 103 PRO A C 1
ATOM 759 O O . PRO A 1 103 ? -12.855 -10.290 -3.499 1.00 94.62 103 PRO A O 1
ATOM 762 N N . LEU A 1 104 ? -13.273 -9.036 -5.327 1.00 91.06 104 LEU A N 1
ATOM 763 C CA . LEU A 1 104 ? -14.025 -7.965 -4.650 1.00 91.06 104 LEU A CA 1
ATOM 764 C C . LEU A 1 104 ? -15.441 -7.780 -5.237 1.00 91.06 104 LEU A C 1
ATOM 766 O O . LEU A 1 104 ? -16.128 -6.829 -4.862 1.00 91.06 104 LEU A O 1
ATOM 770 N N . ASP A 1 105 ? -15.837 -8.647 -6.172 1.00 79.25 105 ASP A N 1
ATOM 771 C CA . ASP A 1 105 ? -17.108 -8.677 -6.906 1.00 79.25 105 ASP A CA 1
ATOM 772 C C . ASP A 1 105 ? -18.168 -9.602 -6.284 1.00 79.25 105 ASP A C 1
ATOM 774 O O . ASP A 1 105 ? -17.803 -10.628 -5.662 1.00 79.25 105 ASP A O 1
#

Secondary structure (DSSP, 8-state):
-HHHHHHHHHHHHHTS-------EEEEEEEE---HHHHHHIIIIIHHHHHHHSTTEEEEEEEE-HHHHHHHHHHHHHTT---SEE---GGGHHHHHHTT-S----